Protein AF-A0A6H2H3C1-F1 (afdb_monomer)

Foldseek 3Di:
DDDDDDDDDDDPPPVPVVLVVLLCVLQVDPLSVQLVVLLVCLVVQVVVCVVVVHLVSLVVSLVVSVVSVVCVVVVDPLPPPDDPSSNVSSVVSVVSNVVSSQVSCVVVVHHDDPDD

Radius of gyration: 18.89 Å; Cα contacts (8 Å, |Δi|>4): 83; chains: 1; bounding box: 57×32×55 Å

Organism: NCBI:txid2726185

Sequence (116 aa):
MSALTATGPDSSASAASGAASELHGALGSPAARACLLKLDAYGEAIRGALREHEPSVLARYLLELAKAFNRFYNSGRIVGAGSAGETAAKLRLTAACAAVLSHGLGLLGLSAPTRI

Solvent-accessible surface area (backbone atoms only — not comparable to full-atom values): 6818 Å² total; per-residue (Å²): 135,88,84,90,83,74,85,78,80,88,80,75,76,76,57,57,66,61,51,51,55,50,44,49,68,49,43,61,47,73,42,44,45,51,36,50,56,45,61,69,46,45,68,55,41,51,51,49,18,60,75,69,73,34,68,65,52,38,54,52,51,49,52,51,45,51,54,33,44,52,48,28,60,73,74,43,65,59,75,92,50,75,54,74,65,27,29,52,45,44,49,51,52,52,51,51,52,51,51,51,48,40,51,54,34,44,77,72,76,38,83,67,75,94,72,133

Structure (mmCIF, N/CA/C/O backbone):
data_AF-A0A6H2H3C1-F1
#
_entry.id   AF-A0A6H2H3C1-F1
#
loop_
_atom_site.group_PDB
_atom_site.id
_atom_site.type_symbol
_atom_site.label_atom_id
_atom_site.label_alt_id
_atom_site.label_comp_id
_atom_site.label_asym_id
_atom_site.label_entity_id
_atom_site.label_seq_id
_atom_site.pdbx_PDB_ins_code
_atom_site.Cartn_x
_atom_site.Cartn_y
_atom_site.Cartn_z
_atom_site.occupancy
_atom_site.B_iso_or_equiv
_atom_site.auth_seq_id
_atom_site.auth_comp_id
_atom_site.auth_asym_id
_atom_site.auth_atom_id
_atom_site.pdbx_PDB_model_num
ATOM 1 N N . MET A 1 1 ? -41.491 -3.668 -35.196 1.00 39.94 1 MET A N 1
ATOM 2 C CA . MET A 1 1 ? -41.181 -4.979 -35.807 1.00 39.94 1 MET A CA 1
A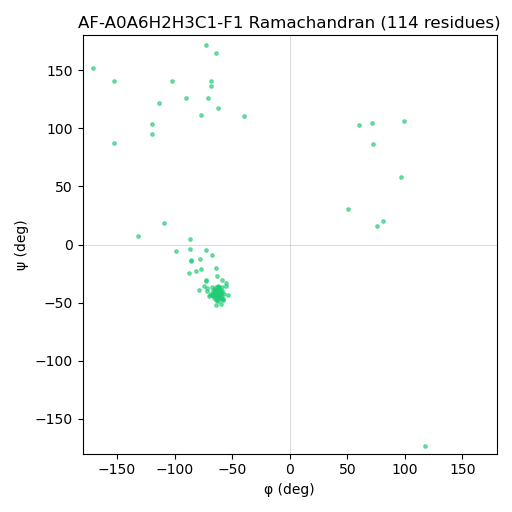TOM 3 C C . MET A 1 1 ? -39.690 -5.016 -36.121 1.00 39.94 1 MET A C 1
ATOM 5 O O . MET A 1 1 ? -39.250 -4.132 -36.838 1.00 39.94 1 MET A O 1
ATOM 9 N N . SER A 1 2 ? -38.984 -6.008 -35.554 1.00 37.34 2 SER A N 1
ATOM 10 C CA . SER A 1 2 ? -37.582 -6.442 -35.790 1.00 37.34 2 SER A CA 1
ATOM 11 C C . SER A 1 2 ? -36.452 -5.522 -35.276 1.00 37.34 2 SER A C 1
ATOM 13 O O . SER A 1 2 ? -36.307 -4.414 -35.769 1.00 37.34 2 SER A O 1
ATOM 15 N N . ALA A 1 3 ? -35.737 -5.827 -34.177 1.00 39.34 3 ALA A N 1
ATOM 16 C CA . ALA A 1 3 ? -34.817 -6.951 -33.843 1.00 39.34 3 ALA A CA 1
ATOM 17 C C . ALA A 1 3 ? -33.341 -6.507 -34.016 1.00 39.34 3 ALA A C 1
ATOM 19 O O . ALA A 1 3 ? -32.934 -6.143 -35.109 1.00 39.34 3 ALA A O 1
ATOM 20 N N . LEU A 1 4 ? -32.599 -6.276 -32.921 1.00 46.28 4 LEU A N 1
ATOM 21 C CA . LEU A 1 4 ? -31.671 -7.219 -32.259 1.00 46.28 4 LEU A CA 1
ATOM 22 C C . LEU A 1 4 ? -30.514 -7.718 -33.147 1.00 46.28 4 LEU A C 1
ATOM 24 O O . LEU A 1 4 ? -30.677 -8.664 -33.908 1.00 46.28 4 LEU A O 1
ATOM 28 N N . THR A 1 5 ? -29.312 -7.172 -32.941 1.00 43.34 5 THR A N 1
ATOM 29 C CA . THR A 1 5 ? -28.028 -7.897 -33.068 1.00 43.34 5 THR A CA 1
ATOM 30 C C . THR A 1 5 ? -27.027 -7.202 -32.137 1.00 43.34 5 THR A C 1
ATOM 32 O O . THR A 1 5 ? -26.547 -6.113 -32.417 1.00 43.34 5 THR A O 1
ATOM 35 N N . ALA A 1 6 ? -27.007 -7.626 -30.875 1.00 40.09 6 ALA A N 1
ATOM 36 C CA . ALA A 1 6 ? -25.919 -8.424 -30.310 1.00 40.09 6 ALA A CA 1
ATOM 37 C C . ALA A 1 6 ? -24.632 -7.609 -30.087 1.00 40.09 6 ALA A C 1
ATOM 39 O O . ALA A 1 6 ? -23.706 -7.609 -30.892 1.00 40.09 6 ALA A O 1
ATOM 40 N N . THR A 1 7 ? -24.580 -6.973 -28.913 1.00 33.12 7 THR A N 1
ATOM 41 C CA . THR A 1 7 ? -23.379 -6.950 -28.075 1.00 33.12 7 THR A CA 1
ATOM 42 C C . THR A 1 7 ? -22.739 -8.332 -28.132 1.00 33.12 7 THR A C 1
ATOM 44 O O . THR A 1 7 ? -23.316 -9.289 -27.621 1.00 33.12 7 THR A O 1
ATOM 47 N N . GLY A 1 8 ? -21.584 -8.442 -28.778 1.00 33.81 8 GLY A N 1
ATOM 48 C CA . GLY A 1 8 ? -20.678 -9.553 -28.536 1.00 33.81 8 GLY A CA 1
ATOM 49 C C . GLY A 1 8 ? -19.950 -9.288 -27.218 1.00 33.81 8 GLY A C 1
ATOM 50 O O . GLY A 1 8 ? -19.178 -8.329 -27.158 1.00 33.81 8 GLY A O 1
ATOM 51 N N . PRO A 1 9 ? -20.198 -10.060 -26.147 1.00 52.25 9 PRO A N 1
ATOM 52 C CA . PRO A 1 9 ? -19.194 -10.246 -25.115 1.00 52.25 9 PRO A CA 1
ATOM 53 C C . PRO A 1 9 ? -18.094 -11.171 -25.674 1.00 52.25 9 PRO A C 1
ATOM 55 O O . PRO A 1 9 ? -18.248 -11.743 -26.747 1.00 52.25 9 PRO A O 1
ATOM 58 N N . ASP A 1 10 ? -17.000 -11.325 -24.933 1.00 35.38 10 ASP A N 1
ATOM 59 C CA . ASP A 1 10 ? -15.956 -12.348 -25.142 1.00 35.38 10 ASP A CA 1
ATOM 60 C C . ASP A 1 10 ? -14.709 -11.923 -25.936 1.00 35.38 10 ASP A C 1
ATOM 62 O O . ASP A 1 10 ? -14.286 -12.548 -26.904 1.00 35.38 10 ASP A O 1
ATOM 66 N N . SER A 1 11 ? -14.009 -10.890 -25.453 1.00 40.19 11 SER A N 1
ATOM 67 C CA . SER A 1 11 ? -12.573 -10.715 -25.766 1.00 40.19 11 SER A CA 1
ATOM 68 C C . SER A 1 11 ? -11.676 -10.435 -24.552 1.00 40.19 11 SER A C 1
ATOM 70 O O . SER A 1 11 ? -10.481 -10.213 -24.713 1.00 40.19 11 SER A O 1
ATOM 72 N N . SER A 1 12 ? -12.187 -10.505 -23.317 1.00 41.56 12 SER A N 1
ATOM 73 C CA . SER A 1 12 ? -11.384 -10.262 -22.102 1.00 41.56 12 SER A CA 1
ATOM 74 C C . SER A 1 12 ? -10.877 -11.526 -21.389 1.00 41.56 12 SER A C 1
ATOM 76 O O . SER A 1 12 ? -10.096 -11.410 -20.447 1.00 41.56 12 SER A O 1
ATOM 78 N N . ALA A 1 13 ? -11.262 -12.732 -21.823 1.00 34.88 13 ALA A N 1
ATOM 79 C CA . ALA A 1 13 ? -10.944 -13.968 -21.096 1.00 34.88 13 ALA A CA 1
ATOM 80 C C . ALA A 1 13 ? -9.579 -14.598 -21.455 1.00 34.88 13 ALA A C 1
ATOM 82 O O . ALA A 1 13 ? -8.988 -15.285 -20.626 1.00 34.88 13 ALA A O 1
ATOM 83 N N . SER A 1 14 ? -9.029 -14.342 -22.650 1.00 35.72 14 SER A N 1
ATOM 84 C CA . SER A 1 14 ? -7.772 -14.977 -23.095 1.00 35.72 14 SER A CA 1
ATOM 85 C C . SER A 1 14 ? -6.493 -14.256 -22.634 1.00 35.72 14 SER A C 1
ATOM 87 O O . SER A 1 14 ? -5.410 -14.829 -22.729 1.00 35.72 14 SER A O 1
ATOM 89 N N . ALA A 1 15 ? -6.580 -13.020 -22.128 1.00 38.44 15 ALA A N 1
ATOM 90 C CA . ALA A 1 15 ? -5.408 -12.237 -21.709 1.00 38.44 15 ALA A CA 1
ATOM 91 C C . ALA A 1 15 ? -4.949 -12.528 -20.264 1.00 38.44 15 ALA A C 1
ATOM 93 O O . ALA A 1 15 ? -3.843 -12.155 -19.872 1.00 38.44 15 ALA A O 1
ATOM 94 N N . ALA A 1 16 ? -5.783 -13.195 -19.458 1.00 38.09 16 ALA A N 1
ATOM 95 C CA . ALA A 1 16 ? -5.512 -13.410 -18.038 1.00 38.09 16 ALA A CA 1
ATOM 96 C C . ALA A 1 16 ? -4.402 -14.447 -17.775 1.00 38.09 16 ALA A C 1
ATOM 98 O O . ALA A 1 16 ? -3.673 -14.317 -16.793 1.00 38.09 16 ALA A O 1
ATOM 99 N N . SER A 1 17 ? -4.232 -15.449 -18.648 1.00 35.47 17 SER A N 1
ATOM 100 C CA . SER A 1 17 ? -3.234 -16.514 -18.456 1.00 35.47 17 SER A CA 1
ATOM 101 C C . SER A 1 17 ? -1.812 -16.082 -18.836 1.00 35.47 17 SER A C 1
ATOM 103 O O . SER A 1 17 ? -0.870 -16.388 -18.107 1.00 35.47 17 SER A O 1
ATOM 105 N N . GLY A 1 18 ? -1.654 -15.303 -19.913 1.00 39.84 18 GLY A N 1
ATOM 106 C CA . GLY A 1 18 ? -0.370 -14.703 -20.303 1.00 39.84 18 GLY A CA 1
ATOM 107 C C . GLY A 1 18 ? 0.098 -13.635 -19.311 1.00 39.84 18 GLY A C 1
ATOM 108 O O . GLY A 1 18 ? 1.243 -13.662 -18.861 1.00 39.84 18 GLY A O 1
ATOM 109 N N . ALA A 1 19 ? -0.825 -12.774 -18.861 1.00 48.12 19 ALA A N 1
ATOM 110 C CA . ALA A 1 19 ? -0.533 -11.752 -17.859 1.00 48.12 19 ALA A CA 1
ATOM 111 C C . ALA A 1 19 ? -0.080 -12.355 -16.522 1.00 48.12 19 ALA A C 1
ATOM 113 O O . ALA A 1 19 ? 0.796 -11.792 -15.872 1.00 48.12 19 ALA A O 1
ATOM 114 N N . ALA A 1 20 ? -0.642 -13.497 -16.106 1.00 50.03 20 ALA A N 1
ATOM 115 C CA . ALA A 1 20 ? -0.260 -14.168 -14.863 1.00 50.03 20 ALA A CA 1
ATOM 116 C C . ALA A 1 20 ? 1.183 -14.704 -14.897 1.00 50.03 20 ALA A C 1
ATOM 118 O O . ALA A 1 20 ? 1.893 -14.591 -13.898 1.00 50.03 20 ALA A O 1
ATOM 119 N N . SER A 1 21 ? 1.636 -15.238 -16.038 1.00 49.59 21 SER A N 1
ATOM 120 C CA . SER A 1 21 ? 3.018 -15.705 -16.219 1.00 49.59 21 SER A CA 1
ATOM 121 C C . SER A 1 21 ? 4.016 -14.540 -16.233 1.00 49.59 21 SER A C 1
ATOM 123 O O . SER A 1 21 ? 5.031 -14.584 -15.535 1.00 49.59 21 SER A O 1
ATOM 125 N N . GLU A 1 22 ? 3.681 -13.451 -16.930 1.00 54.06 22 GLU A N 1
ATOM 126 C CA . GLU A 1 22 ? 4.486 -12.224 -16.952 1.00 54.06 22 GLU A CA 1
ATOM 127 C C . GLU A 1 22 ? 4.541 -11.540 -15.578 1.00 54.06 22 GLU A C 1
ATOM 129 O O . GLU A 1 22 ? 5.602 -11.084 -15.153 1.00 54.06 22 GLU A O 1
ATOM 134 N N . LEU A 1 23 ? 3.426 -11.533 -14.837 1.00 62.66 23 LEU A N 1
ATOM 135 C CA . LEU A 1 23 ? 3.352 -11.069 -13.447 1.00 62.66 23 LEU A CA 1
ATOM 136 C C . LEU A 1 23 ? 4.257 -11.893 -12.528 1.00 62.66 23 LEU A C 1
ATOM 138 O O . LEU A 1 23 ? 4.936 -11.319 -11.678 1.00 62.66 23 LEU A O 1
ATOM 142 N N . HIS A 1 24 ? 4.278 -13.219 -12.693 1.00 60.69 24 HIS A N 1
ATOM 143 C CA . HIS A 1 24 ? 5.082 -14.114 -11.861 1.00 60.69 24 HIS A CA 1
ATOM 144 C C . HIS A 1 24 ? 6.587 -13.896 -12.073 1.00 60.69 24 HIS A C 1
ATOM 146 O O . HIS A 1 24 ? 7.341 -13.858 -11.102 1.00 60.69 24 HIS A O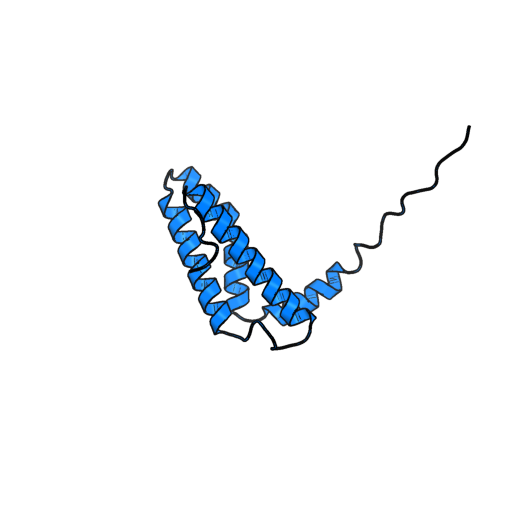 1
ATOM 152 N N . GLY A 1 25 ? 7.018 -13.685 -13.322 1.00 64.25 25 GLY A N 1
ATOM 153 C CA . GLY A 1 25 ? 8.404 -13.323 -13.638 1.00 64.25 25 GLY A CA 1
ATOM 154 C C . GLY A 1 25 ? 8.772 -11.916 -13.157 1.00 64.25 25 GLY A C 1
ATOM 155 O O . GLY A 1 25 ? 9.827 -11.716 -12.560 1.00 64.25 25 GLY A O 1
ATOM 156 N N . ALA A 1 26 ? 7.873 -10.947 -13.341 1.00 67.06 26 ALA A N 1
ATOM 157 C CA . ALA A 1 26 ? 8.115 -9.547 -12.999 1.00 67.06 26 ALA A CA 1
ATOM 158 C C . ALA A 1 26 ? 8.110 -9.244 -11.491 1.00 67.06 26 ALA A C 1
ATOM 160 O O . ALA A 1 26 ? 8.803 -8.334 -11.030 1.00 67.06 26 ALA A O 1
ATOM 161 N N . LEU A 1 27 ? 7.308 -9.984 -10.718 1.00 68.94 27 LEU A N 1
ATOM 162 C CA . LEU A 1 27 ? 7.141 -9.823 -9.268 1.00 68.94 27 LEU A CA 1
ATOM 163 C C . LEU A 1 27 ? 7.776 -10.974 -8.474 1.00 68.94 27 LEU A C 1
ATOM 165 O O . LEU A 1 27 ? 7.473 -11.153 -7.295 1.00 68.94 27 LEU A O 1
ATOM 169 N N . GLY A 1 28 ? 8.684 -11.734 -9.090 1.00 72.19 28 GLY A N 1
ATOM 170 C CA . GLY A 1 28 ? 9.349 -12.876 -8.460 1.00 72.19 28 GLY A CA 1
ATOM 171 C C . GLY A 1 28 ? 10.298 -12.514 -7.311 1.00 72.19 28 GLY A C 1
ATOM 172 O O . GLY A 1 28 ? 10.762 -13.402 -6.596 1.00 72.19 28 GLY A O 1
ATOM 173 N N . SER A 1 29 ? 10.598 -11.226 -7.093 1.00 82.44 29 SER A N 1
ATOM 174 C CA . SER A 1 29 ? 11.492 -10.829 -6.005 1.00 82.44 29 SER A CA 1
ATOM 175 C C . SER A 1 29 ? 10.845 -11.082 -4.632 1.00 82.44 29 SER A C 1
ATOM 177 O O . SER A 1 29 ? 9.654 -10.805 -4.436 1.00 82.44 29 SER A O 1
ATOM 179 N N . PRO A 1 30 ? 11.615 -11.546 -3.627 1.00 85.75 30 PRO A N 1
ATOM 180 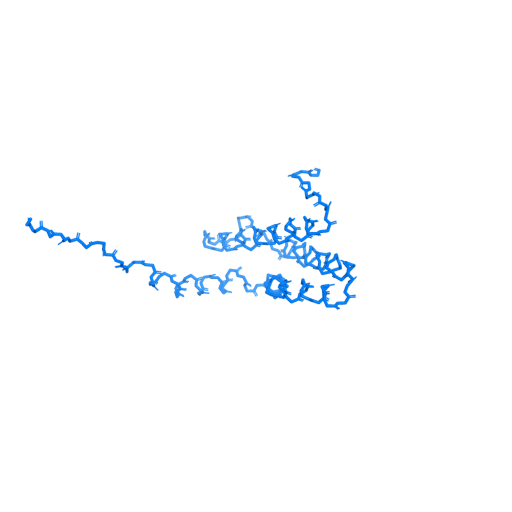C CA . PRO A 1 30 ? 11.091 -11.747 -2.276 1.00 85.75 30 PRO A CA 1
ATOM 181 C C . PRO A 1 30 ? 10.447 -10.481 -1.689 1.00 85.75 30 PRO A C 1
ATOM 183 O O . PRO A 1 30 ? 9.457 -10.559 -0.962 1.00 85.75 30 PRO A O 1
ATOM 186 N N . ALA A 1 31 ? 10.974 -9.304 -2.042 1.00 86.88 31 ALA A N 1
ATOM 187 C CA . ALA A 1 31 ? 10.448 -8.021 -1.594 1.00 86.88 31 ALA A CA 1
ATOM 188 C C . ALA A 1 31 ? 9.106 -7.657 -2.258 1.00 86.88 31 ALA A C 1
ATOM 190 O O . ALA A 1 31 ? 8.203 -7.172 -1.573 1.00 86.88 31 ALA A O 1
ATOM 191 N N . ALA A 1 32 ? 8.940 -7.934 -3.558 1.00 87.06 32 ALA A N 1
ATOM 192 C CA . ALA A 1 32 ? 7.668 -7.745 -4.257 1.00 87.06 32 ALA A CA 1
ATOM 193 C C . ALA A 1 32 ? 6.583 -8.662 -3.678 1.00 87.06 32 ALA A C 1
ATOM 195 O O . ALA A 1 32 ? 5.484 -8.208 -3.354 1.00 87.06 32 ALA A O 1
ATOM 196 N N . ARG A 1 33 ? 6.924 -9.935 -3.446 1.00 89.50 33 ARG A N 1
ATOM 197 C CA . ARG A 1 33 ? 6.024 -10.908 -2.817 1.00 89.50 33 ARG A CA 1
ATOM 198 C C . ARG A 1 33 ? 5.605 -10.485 -1.409 1.00 89.50 33 ARG A C 1
ATOM 200 O O . ARG A 1 33 ? 4.434 -10.608 -1.064 1.00 89.50 33 ARG A O 1
ATOM 207 N N . ALA A 1 34 ? 6.526 -9.947 -0.610 1.00 90.44 34 ALA A N 1
ATOM 208 C CA . ALA A 1 34 ? 6.197 -9.429 0.716 1.00 90.44 34 ALA A CA 1
ATOM 209 C C . ALA A 1 34 ? 5.175 -8.278 0.655 1.00 90.44 34 ALA A C 1
ATOM 211 O O . ALA A 1 34 ? 4.273 -8.227 1.488 1.00 90.44 34 ALA A O 1
ATOM 212 N N . CYS A 1 35 ? 5.278 -7.387 -0.337 1.00 91.50 35 CYS A N 1
ATOM 213 C CA . CYS A 1 35 ? 4.287 -6.327 -0.545 1.00 91.50 35 CYS A CA 1
ATOM 214 C C . CYS A 1 35 ? 2.922 -6.898 -0.934 1.00 91.50 35 CYS A C 1
ATOM 216 O O . CYS A 1 35 ? 1.921 -6.510 -0.344 1.00 91.50 35 CYS A O 1
ATOM 218 N N . LEU A 1 36 ? 2.882 -7.851 -1.870 1.00 91.88 36 LEU A N 1
ATOM 219 C CA . LEU A 1 36 ? 1.639 -8.503 -2.297 1.00 91.88 36 LEU A CA 1
ATOM 220 C C . LEU A 1 36 ? 0.909 -9.178 -1.132 1.00 91.88 36 LEU A C 1
ATOM 222 O O . LEU A 1 36 ? -0.282 -8.955 -0.946 1.00 91.88 36 LEU A O 1
ATOM 226 N N . LEU A 1 37 ? 1.632 -9.946 -0.314 1.00 93.12 37 LEU A N 1
ATOM 227 C CA . LEU A 1 37 ? 1.056 -10.602 0.863 1.00 93.12 37 LEU A CA 1
ATOM 228 C C . LEU A 1 37 ? 0.525 -9.591 1.880 1.00 93.12 37 LEU A C 1
ATOM 230 O O . LEU A 1 37 ? -0.502 -9.826 2.511 1.00 9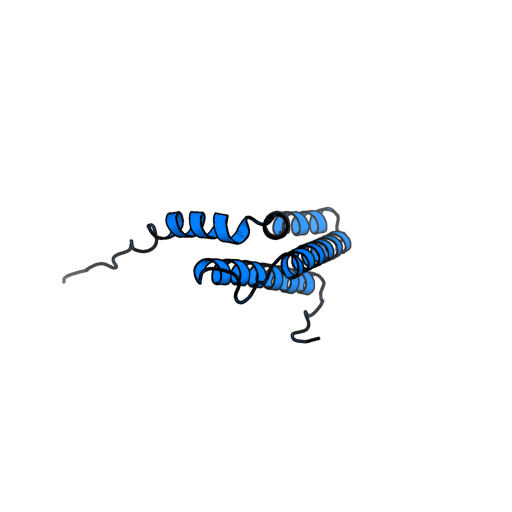3.12 37 LEU A O 1
ATOM 234 N N . LYS A 1 38 ? 1.211 -8.453 2.047 1.00 94.44 38 LYS A N 1
ATOM 235 C CA . LYS A 1 38 ? 0.691 -7.379 2.890 1.00 94.44 38 LYS A CA 1
ATOM 236 C C . LYS A 1 38 ? -0.599 -6.832 2.299 1.00 94.44 38 LYS A C 1
ATOM 238 O O . LYS A 1 38 ? -1.579 -6.821 3.030 1.00 94.44 38 LYS A O 1
ATOM 243 N N . LEU A 1 39 ? -0.625 -6.452 1.021 1.00 94.56 39 LEU A N 1
ATOM 244 C CA . LEU A 1 39 ? -1.820 -5.921 0.351 1.00 94.56 39 LEU A CA 1
ATOM 245 C C . LEU A 1 39 ? -3.034 -6.848 0.488 1.00 94.56 39 LEU A C 1
ATOM 247 O O . LEU A 1 39 ? -4.117 -6.372 0.812 1.00 94.56 39 LEU A O 1
ATOM 251 N N . ASP A 1 40 ? -2.840 -8.156 0.319 1.00 95.06 40 ASP A N 1
ATOM 252 C CA . ASP A 1 40 ? -3.888 -9.166 0.505 1.00 95.06 40 ASP A CA 1
ATOM 253 C C . ASP A 1 40 ? -4.437 -9.177 1.947 1.00 95.06 40 ASP A C 1
ATOM 255 O O . ASP A 1 40 ? -5.646 -9.176 2.182 1.00 95.06 40 ASP A O 1
ATOM 259 N N . ALA A 1 41 ? -3.549 -9.047 2.936 1.00 94.94 41 ALA A N 1
ATOM 260 C CA . ALA A 1 41 ? -3.916 -8.987 4.350 1.00 94.94 41 ALA A CA 1
ATOM 261 C C . ALA A 1 41 ? -4.582 -7.664 4.789 1.00 94.94 41 ALA A C 1
ATOM 263 O O . ALA A 1 41 ? -5.011 -7.560 5.941 1.00 94.94 41 ALA A O 1
ATOM 264 N N . TYR A 1 42 ? -4.691 -6.647 3.923 1.00 95.81 42 TYR A N 1
ATOM 265 C CA . TYR A 1 42 ? -5.227 -5.331 4.300 1.00 95.81 42 TYR A CA 1
ATOM 266 C C . TYR A 1 42 ? -6.666 -5.402 4.821 1.00 95.81 42 TYR A C 1
ATOM 268 O O . TYR A 1 42 ? -6.989 -4.806 5.849 1.00 95.81 42 TYR A O 1
ATOM 276 N N . GLY A 1 43 ? -7.527 -6.171 4.149 1.00 94.81 43 GLY A N 1
ATOM 277 C CA . GLY A 1 43 ? -8.924 -6.315 4.560 1.00 94.81 43 GLY A CA 1
ATOM 278 C C . GLY A 1 43 ? -9.064 -6.936 5.951 1.00 94.81 43 GLY A C 1
ATOM 279 O O . GLY A 1 43 ? -9.931 -6.530 6.725 1.00 94.81 43 GLY A O 1
ATOM 280 N N . GLU A 1 44 ? -8.184 -7.879 6.297 1.00 94.19 44 GLU A N 1
ATOM 281 C CA . GLU A 1 44 ? -8.172 -8.470 7.634 1.00 94.19 44 GLU A CA 1
ATOM 282 C C . GLU A 1 44 ? -7.597 -7.516 8.679 1.00 94.19 44 GLU A C 1
ATOM 284 O O . GLU A 1 44 ? -8.120 -7.458 9.786 1.00 94.19 44 GLU A O 1
ATOM 289 N N . ALA A 1 45 ? -6.597 -6.706 8.324 1.00 94.19 45 ALA A N 1
ATOM 290 C CA . ALA A 1 45 ? -6.072 -5.676 9.215 1.00 94.19 45 ALA A CA 1
ATOM 291 C C . ALA A 1 45 ? -7.145 -4.643 9.609 1.00 94.19 45 ALA A C 1
ATOM 293 O O . ALA A 1 45 ? -7.233 -4.273 10.780 1.00 94.19 45 ALA A O 1
ATOM 294 N N . ILE A 1 46 ? -8.004 -4.228 8.667 1.00 94.75 46 ILE A N 1
ATOM 295 C CA . ILE A 1 46 ? -9.151 -3.351 8.966 1.00 94.75 46 ILE A CA 1
ATOM 296 C C . ILE A 1 46 ? -10.124 -4.049 9.922 1.00 94.75 46 ILE A C 1
ATOM 298 O O . ILE A 1 46 ? -10.529 -3.465 10.926 1.00 94.75 46 ILE A O 1
ATOM 302 N N . ARG A 1 47 ? -10.502 -5.302 9.632 1.00 94.75 47 ARG A N 1
ATOM 303 C CA . ARG A 1 47 ? -11.428 -6.057 10.492 1.00 94.75 47 ARG A CA 1
ATOM 304 C C . ARG A 1 47 ? -10.858 -6.280 11.891 1.00 94.75 47 ARG A C 1
ATOM 306 O O . ARG A 1 47 ? -11.608 -6.166 12.853 1.00 94.75 47 ARG A O 1
ATOM 313 N N . GLY A 1 48 ? -9.560 -6.549 12.013 1.00 92.06 48 GLY A N 1
ATOM 314 C CA . GLY A 1 48 ? -8.862 -6.655 13.295 1.00 92.06 48 GLY A CA 1
ATOM 315 C C . GLY A 1 48 ? -8.952 -5.365 14.104 1.00 92.06 48 GLY A C 1
ATOM 316 O O . GLY A 1 48 ? -9.439 -5.391 15.231 1.00 92.06 48 GLY A O 1
ATOM 317 N N . ALA A 1 49 ? -8.608 -4.228 13.491 1.00 92.75 49 ALA A N 1
ATOM 318 C CA . ALA A 1 49 ? -8.702 -2.921 14.141 1.00 92.75 49 ALA A CA 1
ATOM 319 C C . ALA A 1 49 ? -10.135 -2.582 14.596 1.00 92.75 49 ALA A C 1
ATOM 321 O O . ALA A 1 49 ? -10.323 -2.003 15.663 1.00 92.75 49 ALA A O 1
ATOM 322 N N . LEU A 1 50 ? -11.151 -2.972 13.814 1.00 92.69 50 LEU A N 1
ATOM 323 C CA . LEU A 1 50 ? -12.559 -2.789 14.180 1.00 92.69 50 LEU A CA 1
ATOM 324 C C . LEU A 1 50 ? -12.994 -3.692 15.341 1.00 92.69 50 LEU A C 1
ATOM 326 O O . LEU A 1 50 ? -13.674 -3.212 16.241 1.00 92.69 50 LEU A O 1
ATOM 330 N N . ARG A 1 51 ? -12.611 -4.977 15.335 1.00 93.94 51 ARG A N 1
ATOM 331 C CA . ARG A 1 51 ? -12.972 -5.933 16.399 1.00 93.94 51 ARG A CA 1
ATOM 332 C C . ARG A 1 51 ? -12.374 -5.552 17.749 1.00 93.94 51 ARG A C 1
ATOM 334 O O . ARG A 1 51 ? -13.029 -5.715 18.770 1.00 93.94 51 ARG A O 1
ATOM 341 N N . GLU A 1 52 ? -11.137 -5.071 17.743 1.00 92.12 52 GLU A N 1
ATOM 342 C CA . GLU A 1 52 ? -10.404 -4.693 18.955 1.00 92.12 52 GLU A CA 1
ATOM 343 C C . GLU A 1 52 ? -10.690 -3.246 19.385 1.00 92.12 52 GLU A C 1
ATOM 345 O O . GLU A 1 52 ? -10.221 -2.813 20.433 1.00 92.12 52 GLU A O 1
ATOM 350 N N . HIS A 1 53 ? -11.469 -2.494 18.595 1.00 90.19 53 HIS A N 1
ATOM 351 C CA . HIS A 1 53 ? -11.687 -1.054 18.771 1.00 90.19 53 HIS A CA 1
ATOM 352 C C . HIS A 1 53 ? -10.375 -0.259 18.905 1.00 90.19 53 HIS A C 1
ATOM 354 O O . HIS A 1 53 ? -10.325 0.785 19.558 1.00 90.19 53 HIS A O 1
ATOM 360 N N . GLU A 1 54 ? -9.308 -0.733 18.258 1.00 94.12 54 GLU A N 1
ATOM 361 C CA . GLU A 1 54 ? -7.964 -0.189 18.408 1.00 94.12 54 GLU A CA 1
ATOM 362 C C . GLU A 1 54 ? -7.424 0.325 17.055 1.00 94.12 54 GLU A C 1
ATOM 364 O O . GLU A 1 54 ? -6.832 -0.431 16.277 1.00 94.12 54 GLU A O 1
ATOM 369 N N . PRO A 1 55 ? -7.550 1.633 16.747 1.00 90.38 55 PRO A N 1
ATOM 370 C CA . PRO A 1 55 ? -7.061 2.201 15.482 1.00 90.38 55 PRO A CA 1
ATOM 371 C C . PRO A 1 55 ? -5.531 2.110 15.331 1.00 90.38 55 PRO A C 1
ATOM 373 O O . PRO A 1 55 ? -5.000 2.140 14.217 1.00 90.38 55 PRO A O 1
ATOM 376 N N . SER A 1 56 ? -4.814 1.944 16.447 1.00 92.69 56 SER A N 1
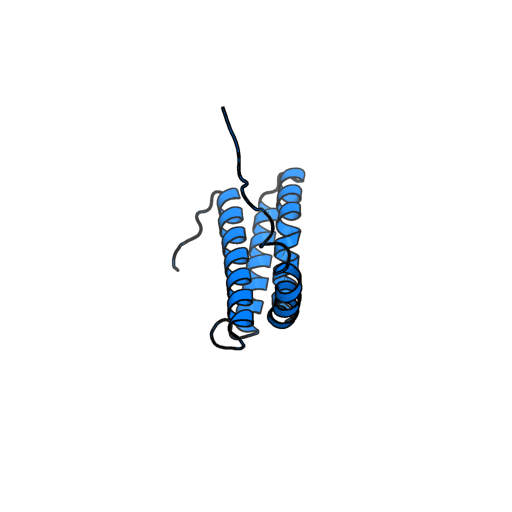ATOM 377 C CA . SER A 1 56 ? -3.363 1.728 16.484 1.00 92.69 56 SER A CA 1
ATOM 378 C C . SER A 1 56 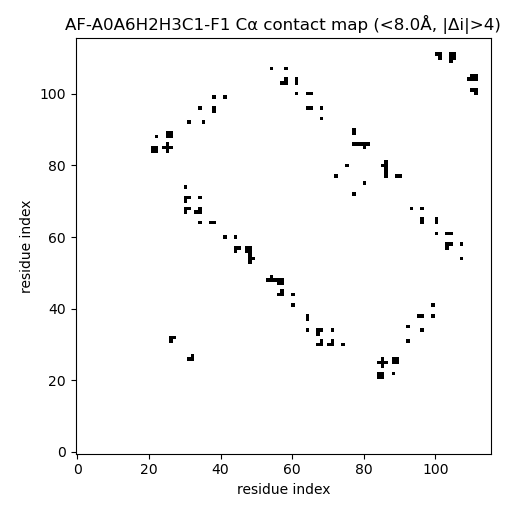? -2.940 0.477 15.697 1.00 92.69 56 SER A C 1
ATOM 380 O O . SER A 1 56 ? -1.862 0.467 15.094 1.00 92.69 56 SER A O 1
ATOM 382 N N . VAL A 1 57 ? -3.803 -0.544 15.633 1.00 93.56 57 VAL A N 1
ATOM 383 C CA . VAL A 1 57 ? -3.565 -1.788 14.886 1.00 93.56 57 VAL A CA 1
ATOM 384 C C . VAL A 1 57 ? -3.457 -1.503 13.390 1.00 93.56 57 VAL A C 1
ATOM 386 O O . VAL A 1 57 ? -2.489 -1.916 12.743 1.00 93.56 57 VAL A O 1
ATOM 389 N N . LEU A 1 58 ? -4.397 -0.720 12.847 1.00 94.69 58 LEU A N 1
ATOM 390 C CA . LEU A 1 58 ? -4.377 -0.314 11.443 1.00 94.69 58 LEU A CA 1
ATOM 391 C C . LEU A 1 58 ? -3.157 0.564 11.141 1.00 94.69 58 LEU A C 1
ATOM 393 O O . LEU A 1 58 ? -2.450 0.313 10.166 1.00 94.69 58 LEU A O 1
ATOM 397 N N . ALA A 1 59 ? -2.853 1.540 12.001 1.00 94.19 59 ALA A N 1
ATOM 398 C CA . ALA A 1 59 ? -1.683 2.404 11.834 1.00 94.19 59 ALA A CA 1
ATOM 399 C C . ALA A 1 59 ? -0.373 1.598 11.765 1.00 94.19 59 ALA A C 1
ATOM 401 O O . ALA A 1 59 ? 0.482 1.840 10.909 1.00 94.19 59 ALA A O 1
ATOM 402 N N . ARG A 1 60 ? -0.234 0.584 12.626 1.00 95.06 60 ARG A N 1
ATOM 403 C CA . ARG A 1 60 ? 0.934 -0.304 12.652 1.00 95.06 60 ARG A CA 1
ATOM 404 C C . ARG A 1 60 ? 1.034 -1.149 11.394 1.00 95.06 60 ARG A C 1
ATOM 406 O O . ARG A 1 60 ? 2.119 -1.289 10.835 1.00 95.06 60 ARG A O 1
ATOM 413 N N . TYR A 1 61 ? -0.094 -1.666 10.917 1.00 96.44 61 TYR A N 1
ATOM 414 C CA . TYR A 1 61 ? -0.145 -2.388 9.655 1.00 96.44 61 TYR A CA 1
ATOM 415 C C . TYR A 1 61 ? 0.298 -1.501 8.474 1.00 96.44 61 TYR A C 1
ATOM 417 O O . TYR A 1 61 ? 1.127 -1.935 7.672 1.00 96.44 61 TYR A O 1
ATOM 425 N N . LEU A 1 62 ? -0.188 -0.256 8.389 1.00 95.50 62 LEU A N 1
ATOM 426 C CA . LEU A 1 62 ? 0.188 0.681 7.321 1.00 95.50 62 LEU A CA 1
ATOM 427 C C . LEU A 1 62 ? 1.684 1.014 7.360 1.00 95.50 62 LEU A C 1
ATOM 429 O O . LEU A 1 62 ? 2.333 1.058 6.314 1.00 95.50 62 LEU A O 1
ATOM 433 N N . LEU A 1 63 ? 2.254 1.169 8.557 1.00 95.50 63 LEU A N 1
ATOM 434 C CA . LEU A 1 63 ? 3.693 1.358 8.731 1.00 95.50 63 LEU A CA 1
ATOM 435 C C . LEU A 1 63 ? 4.492 0.148 8.221 1.00 95.50 63 LEU A C 1
ATOM 437 O O . LEU A 1 63 ? 5.499 0.310 7.531 1.00 95.50 63 LEU A O 1
ATOM 441 N N . GLU A 1 64 ? 4.043 -1.071 8.518 1.00 95.88 64 GLU A N 1
ATOM 442 C CA . GLU A 1 64 ? 4.690 -2.291 8.028 1.00 95.88 64 GLU A CA 1
ATOM 443 C C . GLU A 1 64 ? 4.561 -2.462 6.508 1.00 95.88 64 GLU A C 1
ATOM 445 O O . GLU A 1 64 ? 5.518 -2.898 5.860 1.00 95.88 64 GLU A O 1
ATOM 450 N N . LEU A 1 65 ? 3.424 -2.076 5.918 1.00 95.06 65 LEU A N 1
ATOM 451 C CA . LEU A 1 65 ? 3.253 -2.023 4.464 1.00 95.06 65 LEU A CA 1
ATOM 452 C C . LEU A 1 65 ? 4.225 -1.016 3.833 1.00 95.06 65 LEU A C 1
ATOM 454 O O . LEU A 1 65 ? 4.913 -1.357 2.872 1.00 95.06 65 LEU A O 1
ATOM 458 N N . ALA A 1 66 ? 4.348 0.187 4.400 1.00 94.19 66 ALA A N 1
ATOM 459 C CA . ALA A 1 66 ? 5.282 1.205 3.921 1.00 94.19 66 ALA A CA 1
ATOM 460 C C . ALA A 1 66 ? 6.744 0.728 3.992 1.00 94.19 66 ALA A C 1
ATOM 462 O O . ALA A 1 66 ? 7.503 0.907 3.039 1.00 94.19 66 ALA A O 1
ATOM 463 N N . LYS A 1 67 ? 7.137 0.046 5.076 1.00 94.44 67 LYS A N 1
ATOM 464 C CA . LYS A 1 67 ? 8.469 -0.573 5.200 1.00 94.44 67 LYS A CA 1
ATOM 465 C C . LYS A 1 67 ? 8.699 -1.660 4.149 1.00 94.44 67 LYS A C 1
ATOM 467 O O . LYS A 1 67 ? 9.784 -1.732 3.574 1.00 94.44 67 LYS A O 1
ATOM 472 N N . ALA A 1 68 ? 7.705 -2.514 3.900 1.00 92.69 68 ALA A N 1
ATOM 473 C CA . ALA A 1 68 ? 7.794 -3.541 2.863 1.00 92.69 68 ALA A CA 1
ATOM 474 C C . ALA A 1 68 ? 7.952 -2.913 1.473 1.00 92.69 68 ALA A C 1
ATOM 476 O O . ALA A 1 68 ? 8.842 -3.316 0.723 1.00 92.69 68 ALA A O 1
ATOM 477 N N . PHE A 1 69 ? 7.166 -1.876 1.177 1.00 91.75 69 PHE A N 1
ATOM 478 C CA . PHE A 1 69 ? 7.259 -1.124 -0.069 1.00 91.75 69 PHE A CA 1
ATOM 479 C C . PHE A 1 69 ? 8.622 -0.446 -0.238 1.00 91.75 69 PHE A C 1
ATOM 481 O O . PHE A 1 69 ? 9.219 -0.534 -1.306 1.00 91.75 69 PHE A O 1
ATOM 488 N N . ASN A 1 70 ? 9.167 0.165 0.816 1.00 91.44 70 ASN A N 1
ATOM 489 C CA . ASN A 1 70 ? 10.494 0.777 0.770 1.00 91.44 70 ASN A CA 1
ATOM 490 C C . ASN A 1 70 ? 11.591 -0.260 0.460 1.00 91.44 70 ASN A C 1
ATOM 492 O O . ASN A 1 70 ? 12.464 -0.014 -0.371 1.00 91.44 70 ASN A O 1
ATOM 496 N N . ARG A 1 71 ? 11.510 -1.461 1.051 1.00 90.38 71 ARG A N 1
ATOM 497 C CA . ARG A 1 71 ? 12.412 -2.568 0.694 1.00 90.38 71 ARG A CA 1
ATOM 498 C C . ARG A 1 71 ? 12.244 -2.988 -0.761 1.00 90.38 71 ARG A C 1
ATOM 500 O O . ARG A 1 71 ? 13.247 -3.181 -1.436 1.00 90.38 71 ARG A O 1
ATOM 507 N N . PHE A 1 72 ? 11.011 -3.101 -1.253 1.00 88.25 72 PHE A N 1
ATOM 508 C CA . PHE A 1 72 ? 10.744 -3.394 -2.662 1.00 88.25 72 PHE A CA 1
ATOM 509 C C . PHE A 1 72 ? 11.371 -2.342 -3.586 1.00 88.25 72 PHE A C 1
ATOM 511 O O . PHE A 1 72 ? 12.104 -2.713 -4.502 1.00 88.25 72 PHE A O 1
ATOM 518 N N . TYR A 1 73 ? 11.185 -1.059 -3.276 1.00 85.31 73 TYR A N 1
ATOM 519 C CA . TYR A 1 73 ? 11.757 0.065 -4.014 1.00 85.31 73 TYR A CA 1
ATOM 520 C C . TYR A 1 73 ? 13.290 0.025 -4.071 1.00 85.31 73 TYR A C 1
ATOM 522 O O . TYR A 1 73 ? 13.876 0.263 -5.122 1.00 85.31 73 TYR A O 1
ATOM 530 N N . ASN A 1 74 ? 13.942 -0.325 -2.960 1.00 84.88 74 ASN A N 1
ATOM 531 C CA . ASN A 1 74 ? 15.403 -0.416 -2.883 1.00 84.88 74 ASN A CA 1
ATOM 532 C C . ASN A 1 74 ? 15.972 -1.733 -3.438 1.00 84.88 74 ASN A C 1
ATOM 534 O O . ASN A 1 74 ? 17.140 -1.788 -3.811 1.00 84.88 74 ASN A O 1
ATOM 538 N N . SER A 1 75 ? 15.172 -2.802 -3.493 1.00 77.00 75 SER A N 1
ATOM 539 C CA . SER A 1 75 ? 15.618 -4.137 -3.925 1.00 77.00 75 SER A CA 1
ATOM 540 C C . SER A 1 75 ? 15.760 -4.300 -5.440 1.00 77.00 75 SER A C 1
ATOM 542 O O . SER A 1 75 ? 16.323 -5.292 -5.897 1.00 77.00 75 SER A O 1
ATOM 544 N N . GLY A 1 76 ? 15.253 -3.357 -6.233 1.00 67.44 76 GLY A N 1
ATOM 545 C CA . GLY A 1 76 ? 15.359 -3.422 -7.683 1.00 67.44 76 GLY A CA 1
ATOM 546 C C . GLY A 1 76 ? 14.910 -2.134 -8.353 1.00 67.44 76 GLY A C 1
ATOM 547 O O . GLY A 1 76 ? 14.050 -1.414 -7.853 1.00 67.44 76 GLY A O 1
ATOM 548 N N . ARG A 1 77 ? 15.473 -1.846 -9.528 1.00 64.94 77 ARG A N 1
ATOM 549 C CA . ARG A 1 77 ? 15.023 -0.718 -10.348 1.00 64.94 77 ARG A CA 1
ATOM 550 C C . ARG A 1 77 ? 13.564 -0.946 -10.765 1.00 64.94 77 ARG A C 1
ATOM 552 O O . ARG A 1 77 ? 13.255 -1.904 -11.475 1.00 64.94 77 ARG A O 1
ATOM 559 N N . ILE A 1 78 ? 12.677 -0.056 -10.322 1.00 64.94 78 ILE A N 1
ATOM 560 C CA . ILE A 1 78 ? 11.265 -0.031 -10.738 1.00 64.94 78 ILE A CA 1
ATOM 561 C C . ILE A 1 78 ? 11.137 0.466 -12.182 1.00 64.94 78 ILE A C 1
ATOM 563 O O . ILE A 1 78 ? 10.323 -0.050 -12.939 1.00 64.94 78 ILE A O 1
ATOM 567 N N . VAL A 1 79 ? 11.972 1.436 -12.572 1.00 58.03 79 VAL A N 1
ATOM 568 C CA . VAL A 1 79 ? 11.952 2.069 -13.897 1.00 58.03 79 VAL A CA 1
ATOM 569 C C . VAL A 1 79 ? 13.231 1.721 -14.664 1.00 58.03 79 VAL A C 1
ATOM 571 O O . VAL A 1 79 ? 14.352 2.000 -14.220 1.00 58.03 79 VAL A O 1
ATOM 574 N N . GLY A 1 80 ? 13.066 1.102 -15.835 1.00 55.06 80 GLY A N 1
ATOM 575 C CA . GLY A 1 80 ? 14.165 0.787 -16.754 1.00 55.06 80 GLY A CA 1
ATOM 576 C C . GLY A 1 80 ? 14.963 -0.477 -16.419 1.00 55.06 80 GLY A C 1
ATOM 577 O O . GLY A 1 80 ? 16.101 -0.591 -16.859 1.00 55.06 80 GLY A O 1
ATOM 578 N N . ALA A 1 81 ? 14.411 -1.405 -15.634 1.00 55.81 81 ALA A N 1
ATOM 579 C CA . ALA A 1 81 ? 14.942 -2.763 -15.519 1.00 55.81 81 ALA A CA 1
ATOM 580 C C . ALA A 1 81 ? 13.873 -3.754 -15.974 1.00 55.81 81 ALA A C 1
ATOM 582 O O . ALA A 1 81 ? 12.903 -3.987 -15.249 1.00 55.81 81 ALA A O 1
ATOM 583 N N . GLY A 1 82 ? 14.056 -4.279 -17.186 1.00 62.84 82 GLY A N 1
ATOM 584 C CA . GLY A 1 82 ? 13.251 -5.366 -17.736 1.00 62.84 82 GLY A CA 1
ATOM 585 C C . GLY A 1 82 ? 12.452 -5.012 -18.986 1.00 62.84 82 GLY A C 1
ATOM 586 O O . GLY A 1 82 ? 12.576 -3.928 -19.560 1.00 62.84 82 GLY A O 1
ATOM 587 N N . SER A 1 83 ? 11.618 -5.964 -19.402 1.00 72.94 83 SER A N 1
ATOM 588 C CA . SER A 1 83 ? 10.646 -5.784 -20.480 1.00 72.94 83 SER A CA 1
ATOM 589 C C . SER A 1 83 ? 9.587 -4.735 -20.104 1.00 72.94 83 SER A C 1
ATOM 591 O O . SER A 1 83 ? 9.402 -4.384 -18.932 1.00 72.94 83 SER A O 1
ATOM 593 N N . ALA A 1 84 ? 8.841 -4.245 -21.098 1.00 76.88 84 ALA A N 1
ATOM 594 C CA . ALA A 1 84 ? 7.712 -3.346 -20.854 1.00 76.88 84 ALA A CA 1
ATOM 595 C C . ALA A 1 84 ? 6.686 -3.955 -19.871 1.00 76.88 84 ALA A C 1
ATOM 597 O O . ALA A 1 84 ? 6.161 -3.241 -19.015 1.00 76.88 84 ALA A O 1
ATOM 598 N N . GLY A 1 85 ? 6.468 -5.275 -19.935 1.00 76.19 85 GLY A N 1
ATOM 599 C CA . GLY A 1 85 ? 5.590 -6.010 -19.019 1.00 76.19 85 GLY A CA 1
ATOM 600 C C . GLY A 1 85 ? 6.088 -6.010 -17.572 1.00 76.19 85 GLY A C 1
ATOM 601 O O . GLY A 1 85 ? 5.308 -5.777 -16.649 1.00 76.19 85 GLY A O 1
ATOM 602 N N . GLU A 1 86 ? 7.398 -6.165 -17.358 1.00 77.50 86 GLU A N 1
ATOM 603 C CA . GLU A 1 86 ? 7.986 -6.120 -16.015 1.00 77.50 86 GLU A CA 1
ATOM 604 C C . GLU A 1 86 ? 7.857 -4.734 -15.377 1.00 77.50 86 GLU A C 1
ATOM 606 O O . GLU A 1 86 ? 7.446 -4.601 -14.220 1.00 77.50 86 GLU A O 1
ATOM 611 N N . THR A 1 87 ? 8.137 -3.689 -16.156 1.00 79.31 87 THR A N 1
ATOM 612 C CA . THR A 1 87 ? 7.969 -2.305 -15.699 1.00 79.31 87 THR A CA 1
ATOM 613 C C . THR A 1 87 ? 6.501 -2.019 -15.367 1.00 79.31 87 THR A C 1
ATOM 615 O O . THR A 1 87 ? 6.201 -1.481 -14.299 1.00 79.31 87 THR A O 1
ATOM 618 N N . ALA A 1 88 ? 5.565 -2.436 -16.226 1.00 82.75 88 ALA A N 1
ATOM 619 C CA . ALA A 1 88 ? 4.134 -2.261 -15.991 1.00 82.75 88 ALA A CA 1
ATOM 620 C C . ALA A 1 88 ? 3.655 -2.982 -14.718 1.00 82.75 88 ALA A C 1
ATOM 622 O O . ALA A 1 88 ? 2.906 -2.404 -13.927 1.00 82.75 88 ALA A O 1
ATOM 623 N N . ALA A 1 89 ? 4.112 -4.211 -14.466 1.00 84.06 89 ALA A N 1
ATOM 624 C CA . ALA A 1 89 ? 3.765 -4.958 -13.259 1.00 84.06 89 ALA A CA 1
ATOM 625 C C . ALA A 1 89 ? 4.273 -4.270 -11.976 1.00 84.06 89 ALA A C 1
ATOM 627 O O . ALA A 1 89 ? 3.508 -4.100 -11.022 1.00 84.06 89 ALA A O 1
ATOM 628 N N . LYS A 1 90 ? 5.530 -3.804 -11.959 1.00 84.19 90 LYS A N 1
ATOM 629 C CA . LYS A 1 90 ? 6.106 -3.072 -10.813 1.00 84.19 90 LYS A CA 1
ATOM 630 C C . LYS A 1 90 ? 5.402 -1.735 -10.559 1.00 84.19 90 LYS A C 1
ATOM 632 O O . LYS A 1 90 ? 5.195 -1.355 -9.402 1.00 84.19 90 LYS A O 1
ATOM 637 N N . LEU A 1 91 ? 4.989 -1.038 -11.620 1.00 86.62 91 LEU A N 1
ATOM 638 C CA . LEU A 1 91 ? 4.192 0.187 -11.511 1.00 86.62 91 LEU A CA 1
ATOM 639 C C . LEU A 1 91 ? 2.803 -0.092 -10.930 1.00 86.62 91 LEU A C 1
ATOM 641 O O . LEU A 1 91 ? 2.369 0.628 -10.034 1.00 86.62 91 LEU A O 1
ATOM 645 N N . ARG A 1 92 ? 2.129 -1.164 -11.366 1.00 88.81 92 ARG A N 1
ATOM 646 C CA . ARG A 1 92 ? 0.833 -1.572 -10.796 1.00 88.81 92 ARG A CA 1
ATOM 647 C C . 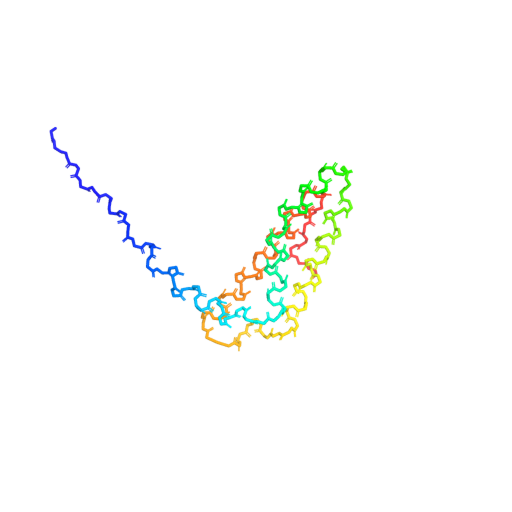ARG A 1 92 ? 0.946 -1.923 -9.315 1.00 88.81 92 ARG A C 1
ATOM 649 O O . ARG A 1 92 ? 0.093 -1.502 -8.539 1.00 88.81 92 ARG A O 1
ATOM 656 N N . LEU A 1 93 ? 2.005 -2.630 -8.909 1.00 88.50 93 LEU A N 1
ATOM 657 C CA . LEU A 1 93 ? 2.257 -2.918 -7.494 1.00 88.50 93 LEU A CA 1
ATOM 658 C C . LEU A 1 93 ? 2.459 -1.627 -6.689 1.00 88.50 93 LEU A C 1
ATOM 660 O O . LEU A 1 93 ? 1.858 -1.454 -5.632 1.00 88.50 93 LEU A O 1
ATOM 664 N N . THR A 1 94 ? 3.257 -0.696 -7.214 1.00 90.75 94 THR A N 1
ATOM 665 C CA . THR A 1 94 ? 3.471 0.621 -6.595 1.00 90.75 94 THR A CA 1
ATOM 666 C C . THR A 1 94 ? 2.162 1.395 -6.434 1.00 90.75 94 THR A C 1
ATOM 668 O O . THR A 1 94 ? 1.880 1.907 -5.352 1.00 90.75 94 THR A O 1
ATOM 671 N N . ALA A 1 95 ? 1.334 1.435 -7.479 1.00 91.19 95 ALA A N 1
ATOM 672 C CA . ALA A 1 95 ? 0.034 2.097 -7.445 1.00 91.19 95 ALA A CA 1
ATOM 673 C C . ALA A 1 95 ? -0.915 1.458 -6.418 1.00 91.19 95 ALA A C 1
ATOM 675 O O . ALA A 1 95 ? -1.590 2.173 -5.681 1.00 91.19 95 ALA A O 1
ATOM 676 N N . ALA A 1 96 ? -0.929 0.125 -6.315 1.00 93.19 96 ALA A N 1
ATOM 677 C CA . ALA A 1 96 ? -1.730 -0.587 -5.322 1.00 93.19 96 ALA A CA 1
ATOM 678 C C . ALA A 1 96 ? -1.286 -0.265 -3.883 1.00 93.19 96 ALA A C 1
ATOM 680 O O . ALA A 1 96 ? -2.126 0.039 -3.036 1.00 93.19 96 ALA A O 1
ATOM 681 N N . CYS A 1 97 ? 0.025 -0.254 -3.615 1.00 93.38 97 CYS A N 1
ATOM 682 C CA . CYS A 1 97 ? 0.571 0.175 -2.323 1.00 93.38 97 CYS A CA 1
ATOM 683 C C . CYS A 1 97 ? 0.171 1.614 -1.981 1.00 93.38 97 CYS A C 1
ATOM 685 O O . CYS A 1 97 ? -0.279 1.871 -0.866 1.00 93.38 97 CYS A O 1
ATOM 687 N N . ALA A 1 98 ? 0.286 2.541 -2.935 1.00 92.56 98 ALA A N 1
ATOM 688 C CA . ALA A 1 98 ? -0.109 3.932 -2.737 1.00 92.56 98 ALA A CA 1
ATOM 689 C C . ALA A 1 98 ? -1.610 4.075 -2.432 1.00 92.56 98 ALA A C 1
ATOM 691 O O . ALA A 1 98 ? -1.979 4.798 -1.506 1.00 92.56 98 ALA A O 1
ATOM 692 N N . ALA A 1 99 ? -2.470 3.348 -3.153 1.00 93.81 99 ALA A N 1
ATOM 693 C CA . ALA A 1 99 ? -3.914 3.363 -2.930 1.00 93.81 99 ALA A CA 1
ATOM 694 C C . ALA A 1 99 ? -4.289 2.846 -1.532 1.00 93.81 99 ALA A C 1
ATOM 696 O O . ALA A 1 99 ? -5.087 3.477 -0.840 1.00 93.81 99 ALA A O 1
ATOM 697 N N . VAL A 1 100 ? -3.681 1.742 -1.081 1.00 95.12 100 VAL A N 1
ATOM 698 C CA . VAL A 1 100 ? -3.929 1.188 0.260 1.00 95.12 100 VAL A CA 1
ATOM 699 C C . VAL A 1 100 ? -3.429 2.123 1.357 1.00 95.12 100 VAL A C 1
ATOM 701 O O . VAL A 1 100 ? -4.146 2.348 2.328 1.00 95.12 100 VAL A O 1
ATOM 704 N N . LEU A 1 101 ? -2.237 2.706 1.203 1.00 94.12 101 LEU A N 1
ATOM 705 C CA . LEU A 1 101 ? -1.710 3.673 2.169 1.00 94.12 101 LEU A CA 1
ATOM 706 C C . LEU A 1 101 ? -2.595 4.918 2.255 1.00 94.12 101 LEU A C 1
ATOM 708 O O . LEU A 1 101 ? -2.940 5.339 3.354 1.00 94.12 101 LEU A O 1
ATOM 712 N N . SER A 1 102 ? -3.004 5.479 1.115 1.00 93.88 102 SER A N 1
ATOM 713 C CA . SER A 1 102 ? -3.887 6.646 1.079 1.00 93.88 102 SER A CA 1
ATOM 714 C C . SER A 1 102 ? -5.247 6.348 1.709 1.00 93.88 102 SER A C 1
ATOM 716 O O . SER A 1 102 ? -5.709 7.120 2.547 1.00 93.88 102 SER A O 1
ATOM 718 N N . HIS A 1 103 ? -5.854 5.210 1.366 1.00 94.88 103 HIS A N 1
ATOM 719 C CA . HIS A 1 103 ? -7.131 4.797 1.936 1.00 94.88 103 HIS A CA 1
ATOM 720 C C . HIS A 1 103 ? -7.022 4.553 3.447 1.00 94.88 103 HIS A C 1
ATOM 722 O O . HIS A 1 103 ? -7.825 5.079 4.210 1.00 94.88 103 HIS A O 1
ATOM 728 N N . GLY A 1 104 ? -6.006 3.812 3.895 1.00 93.62 104 GLY A N 1
ATOM 729 C CA . GLY A 1 104 ? -5.810 3.503 5.309 1.00 93.62 104 GLY A CA 1
ATOM 730 C C . GLY A 1 104 ? -5.507 4.734 6.160 1.00 93.62 104 GLY A C 1
ATOM 731 O O . GLY A 1 104 ? -6.036 4.853 7.261 1.00 93.62 104 GLY A O 1
ATOM 732 N N . LEU A 1 105 ? -4.708 5.676 5.650 1.00 93.75 105 LEU A N 1
ATOM 733 C CA . LEU A 1 105 ? -4.492 6.967 6.309 1.00 93.75 105 LEU A CA 1
ATOM 734 C C . LEU A 1 105 ? -5.798 7.766 6.394 1.00 93.75 105 LEU A C 1
ATOM 736 O O . LEU A 1 105 ? -6.102 8.305 7.456 1.00 93.75 105 LEU A O 1
ATOM 740 N N . GLY A 1 106 ? -6.606 7.761 5.329 1.00 93.69 106 GLY A N 1
ATOM 741 C CA . GLY A 1 106 ? -7.930 8.384 5.320 1.00 93.69 106 GLY A CA 1
ATOM 742 C C . GLY A 1 106 ? -8.872 7.810 6.382 1.00 93.69 106 GLY A C 1
ATOM 743 O O . GLY A 1 106 ? -9.555 8.571 7.064 1.00 93.69 106 GLY A O 1
ATOM 744 N N . LEU A 1 107 ? -8.853 6.489 6.599 1.00 92.06 107 LEU A N 1
ATOM 745 C CA . LEU A 1 107 ? -9.621 5.838 7.672 1.00 92.06 107 LEU A CA 1
ATOM 746 C C 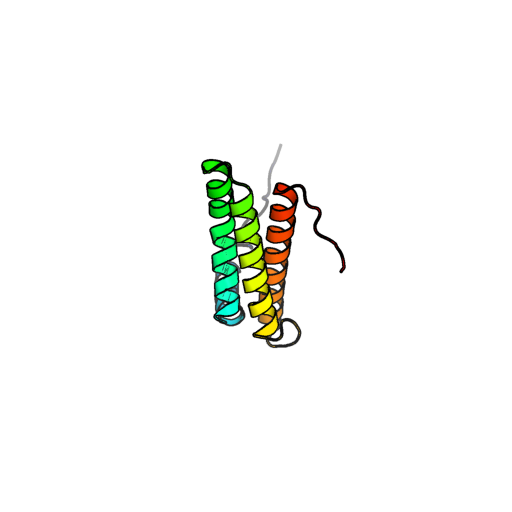. LEU A 1 107 ? -9.180 6.276 9.078 1.00 92.06 107 LEU A C 1
ATOM 748 O O . LEU A 1 107 ? -9.987 6.266 10.002 1.00 92.06 107 LEU A O 1
ATOM 752 N N . LEU A 1 108 ? -7.917 6.678 9.242 1.00 91.56 108 LEU A N 1
ATOM 753 C CA . LEU A 1 108 ? -7.378 7.221 10.493 1.00 91.56 108 LEU A CA 1
ATOM 754 C C . LEU A 1 108 ? -7.595 8.740 10.630 1.00 91.56 108 LEU A C 1
ATOM 756 O O . LEU A 1 108 ? -7.096 9.343 11.577 1.00 91.56 108 LEU A O 1
ATOM 760 N N . GLY A 1 109 ? -8.308 9.369 9.691 1.00 90.62 109 GLY A N 1
ATOM 761 C CA . GLY A 1 109 ? -8.528 10.817 9.669 1.00 90.62 109 GLY A CA 1
ATOM 762 C C . GLY A 1 109 ? -7.311 11.624 9.208 1.00 90.62 109 GLY A C 1
ATOM 763 O O . GLY A 1 109 ? -7.255 12.832 9.428 1.00 90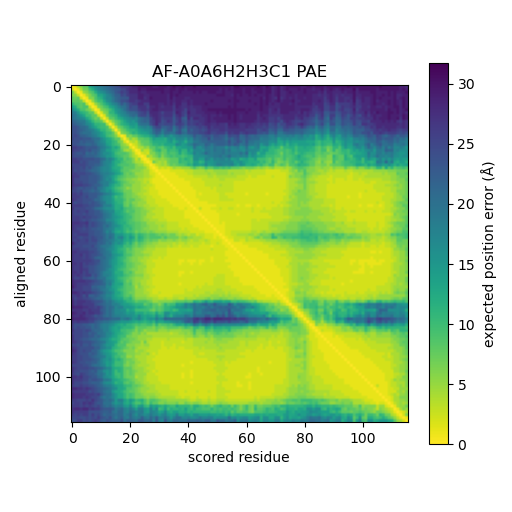.62 109 GLY A O 1
ATOM 764 N N . LEU A 1 110 ? -6.328 10.979 8.575 1.00 89.50 110 LEU A N 1
ATOM 765 C CA . LEU A 1 110 ? -5.115 11.613 8.067 1.00 89.50 110 LEU A CA 1
ATOM 766 C C . LEU A 1 110 ? -5.209 11.819 6.553 1.00 89.50 110 LEU A C 1
ATOM 768 O O . LEU A 1 110 ? -5.658 10.948 5.810 1.00 89.50 110 LEU A O 1
ATOM 772 N N . SER A 1 111 ? -4.720 12.963 6.075 1.00 81.31 111 SER A N 1
ATOM 773 C CA . SER A 1 111 ? -4.549 13.204 4.640 1.00 81.31 111 SER A CA 1
ATOM 774 C C . SER A 1 111 ? -3.160 12.754 4.196 1.00 81.31 111 SER A C 1
ATOM 776 O O . SER A 1 111 ? -2.156 13.184 4.763 1.00 81.31 111 SER A O 1
ATOM 778 N N . ALA A 1 112 ? -3.092 11.898 3.175 1.00 79.56 112 ALA A N 1
ATOM 779 C CA . ALA A 1 112 ? -1.819 11.518 2.574 1.00 79.56 112 ALA A CA 1
ATOM 780 C C . ALA A 1 112 ? -1.243 12.707 1.773 1.00 79.56 112 ALA A C 1
ATOM 782 O O . ALA A 1 112 ? -1.942 13.238 0.906 1.00 79.56 112 ALA A O 1
ATOM 783 N N . PRO A 1 113 ? 0.005 13.142 2.030 1.00 74.69 113 PRO A N 1
ATOM 784 C CA . PRO A 1 113 ? 0.606 14.245 1.291 1.00 74.69 113 PRO A CA 1
ATOM 785 C C . PRO A 1 113 ? 0.867 13.844 -0.165 1.00 74.69 113 PRO A C 1
ATOM 787 O O . PRO A 1 113 ? 1.372 12.759 -0.448 1.00 74.69 113 PRO A O 1
ATOM 790 N N . THR A 1 114 ? 0.551 14.739 -1.103 1.00 70.88 114 THR A N 1
ATOM 791 C CA . THR A 1 114 ? 0.758 14.503 -2.543 1.00 70.88 114 THR A CA 1
ATOM 792 C C . THR A 1 114 ? 2.214 14.668 -2.980 1.00 70.88 114 THR A C 1
ATOM 794 O O . THR A 1 114 ? 2.591 14.157 -4.030 1.00 70.88 114 THR A O 1
ATOM 797 N N . ARG A 1 115 ? 3.020 15.391 -2.193 1.00 57.19 115 ARG A N 1
ATOM 798 C CA . ARG A 1 115 ? 4.472 15.579 -2.329 1.00 57.19 115 ARG A CA 1
ATOM 799 C C . ARG A 1 115 ? 5.056 15.855 -0.938 1.00 57.19 115 ARG A C 1
ATOM 801 O O . ARG A 1 115 ? 4.405 16.542 -0.152 1.00 57.19 115 ARG A O 1
ATOM 808 N N . ILE A 1 116 ? 6.230 15.292 -0.661 1.00 45.62 116 ILE A N 1
ATOM 809 C CA . ILE A 1 116 ? 7.077 15.603 0.504 1.00 45.62 116 ILE A CA 1
ATOM 810 C C . ILE A 1 116 ? 8.152 16.607 0.109 1.00 45.62 116 ILE A C 1
ATOM 812 O O . ILE A 1 116 ? 8.589 16.541 -1.064 1.00 45.62 116 ILE A O 1
#

Secondary structure (DSSP, 8-state):
----------SSSSHHHHHHHHHHHHT-SHHHHHHHHHHHTHHHHHHHHHHTT-HHHHHHHHHHHHHHHHHHHHHS-SSSSS-HHHHHHHHHHHHHHHHHHHHHHHHTTPPPPS--

pLDDT: mean 77.07, std 20.59, range [33.12, 96.44]

Nearest PDB structures (foldseek):
  1x8z-assembly1_A-2  TM=4.935E-01  e=3.762E+00  Arabidopsis thaliana
  1x8z-assembly3_A  TM=4.935E-01  e=3.762E+00  Arabidopsis thaliana
  5wd9-assembly1_A  TM=5.801E-01  e=6.123E+00  Legionella pneumophila subsp. pneumophila ATCC 43290

InterPro domains:
  IPR001278 Arginine-tRNA ligase [PTHR11956] (26-116)
  IPR008909 DALR anticodon binding [PF05746] (29-115)
  IPR008909 DALR anticodon binding [SM00836] (22-116)
  IPR009080 Aminoacyl-tRNA synthetase, class Ia, anticodon-binding [SSF47323] (27-116)

Mean predicted aligned error: 10.75 Å